Protein AF-A0A430Q9E5-F1 (afdb_monomer)

Radius of gyration: 17.57 Å; Cα contacts (8 Å, |Δi|>4): 95; chains: 1; bounding box: 51×20×52 Å

Foldseek 3Di:
DCPLVVVLVVLLVVLVVLLVVLLVVVVVVLVVCVPPVVDDPVLSVVLVVLSVVLSVLSVLLSVLSVVQDDPVHGDPVSLVSNVVSLVSNLVSLVCQQPVRPDRDPVSVVSSVVSNVSSVVSVVSSVVVPPDPPPPDD

pLDDT: mean 78.51, std 12.4, range [37.22, 92.25]

Solvent-accessible surface area (backbone atoms only — not comparable to full-atom values): 7684 Å² total; per-residue (Å²): 139,62,63,68,63,52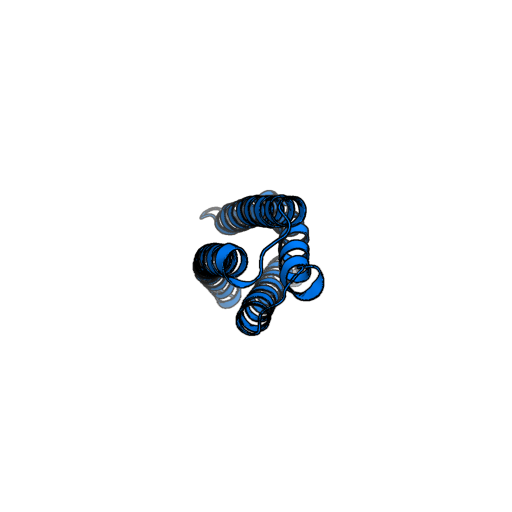,52,48,54,49,49,51,55,54,46,54,55,49,52,53,53,48,52,54,49,50,54,52,49,47,54,51,40,52,73,74,66,68,58,57,74,66,63,55,52,53,55,52,51,50,51,53,56,33,49,54,36,46,52,49,26,51,53,29,53,60,49,26,70,42,100,90,48,76,38,66,69,34,45,53,56,26,59,60,30,48,53,56,44,51,50,45,36,50,38,62,56,72,69,45,96,75,70,52,76,65,50,49,53,51,32,50,51,51,47,52,52,51,51,53,50,51,52,52,53,51,62,70,62,58,70,81,78,70,74,92,124

Secondary structure (DSSP, 8-state):
--HHHHHHHHHHHHHHHHHHHHHHHHHHHHHHHHHHS---HHHHHHHHHHHHHHHHHHHHHHHHHHTSEETTEE-HHHHHHHHHHHHHHHHHHHHHHHTSSS--HHHHHHHHHHHHHHHHHHHHHHHHHS-------

Mean predicted aligned error: 7.65 Å

InterPro domains:
  IPR019184 Uncharacterised protein family, transmembrane-17 [PF09799] (17-117)

Organism: Schistosoma bovis (NCBI:txid6184)

Nearest PDB structures (foldseek):
  2rld-assembly1_A  TM=5.418E-01  e=6.018E-01  Bacteroides thetaiotaomicron VPI-5482
  3aou-assembly1_B  TM=3.329E-01  e=5.500E+00  Enterococcus hirae
  7uwa-assembly1_i  TM=3.042E-01  e=6.111E+00  Citrus x limon

Sequence (137 aa):
MLLVPAVHVLLNKCGQYLVFSFFVLEVLLYVYKSYYLHYGSSACVEELFILFGWLVSEVAKHFFGSLIFDTNGISKPAYISTLVFYIPSALGGTFFLFWQSFVTQIEVVTCSTLLCFNCLQFITSLVVIIPNRKNPN

Structure (mmCIF, N/CA/C/O backbone):
data_AF-A0A430Q9E5-F1
#
_entry.id   AF-A0A430Q9E5-F1
#
loop_
_atom_site.group_PDB
_atom_site.id
_atom_site.type_symbol
_atom_site.label_atom_id
_atom_site.label_alt_id
_atom_site.label_comp_id
_atom_site.label_asym_id
_atom_site.label_entity_id
_atom_site.label_seq_id
_atom_site.pdbx_PDB_ins_code
_atom_site.Cartn_x
_atom_site.Cartn_y
_atom_site.Cartn_z
_atom_site.occupancy
_atom_site.B_iso_or_equiv
_atom_site.auth_seq_id
_atom_site.auth_comp_id
_atom_site.auth_asym_id
_atom_site.auth_atom_id
_atom_site.pdbx_PDB_model_num
ATOM 1 N N . MET A 1 1 ? -23.901 -6.080 17.226 1.00 54.53 1 MET A N 1
ATOM 2 C CA . MET A 1 1 ? -22.749 -5.163 17.027 1.00 54.53 1 MET A CA 1
ATOM 3 C C . MET A 1 1 ? -21.437 -5.921 16.733 1.00 54.53 1 MET A C 1
ATOM 5 O O . MET A 1 1 ? -20.379 -5.441 17.101 1.00 54.53 1 MET A O 1
ATOM 9 N N . LEU A 1 2 ? -21.472 -7.070 16.032 1.00 61.47 2 LEU A N 1
ATOM 10 C CA . LEU A 1 2 ? -20.275 -7.875 15.692 1.00 61.47 2 LEU A CA 1
ATOM 11 C C . LEU A 1 2 ? -19.843 -7.761 14.215 1.00 61.47 2 LEU A C 1
ATOM 13 O O . LEU A 1 2 ? -18.788 -8.259 13.846 1.00 61.47 2 LEU A O 1
ATOM 17 N N . LEU A 1 3 ? -20.633 -7.089 13.367 1.00 71.94 3 LEU A N 1
ATOM 18 C CA . LEU A 1 3 ? -20.364 -7.003 11.927 1.00 71.94 3 LEU A CA 1
ATOM 19 C C . LEU A 1 3 ? -19.108 -6.171 11.614 1.00 71.94 3 LEU A C 1
ATOM 21 O O . LEU A 1 3 ? -18.241 -6.619 10.879 1.00 71.94 3 LEU A O 1
ATOM 25 N N . VAL A 1 4 ? -18.985 -4.981 12.209 1.00 72.94 4 VAL A N 1
ATOM 26 C CA . VAL A 1 4 ? -17.853 -4.062 11.988 1.00 72.94 4 VAL A CA 1
ATOM 27 C C . VAL A 1 4 ? -16.492 -4.682 12.353 1.00 72.94 4 VAL A C 1
ATOM 29 O O . VAL A 1 4 ? -15.592 -4.626 11.515 1.00 72.94 4 VAL A O 1
ATOM 32 N N . PRO A 1 5 ? -16.309 -5.314 13.532 1.00 72.06 5 PRO A N 1
ATOM 33 C CA . PRO A 1 5 ? -15.032 -5.945 13.861 1.00 72.06 5 PRO A CA 1
ATOM 34 C C . PRO A 1 5 ? -14.722 -7.150 12.961 1.00 72.06 5 PRO A C 1
ATOM 36 O O . PRO A 1 5 ? -13.583 -7.305 12.530 1.00 72.06 5 PRO A O 1
ATOM 39 N N . ALA A 1 6 ? -15.726 -7.959 12.601 1.00 75.69 6 ALA A N 1
ATOM 40 C CA . ALA A 1 6 ? -15.537 -9.086 11.686 1.00 75.69 6 ALA A CA 1
ATOM 41 C C . ALA A 1 6 ? -15.105 -8.627 10.282 1.00 75.69 6 ALA A C 1
ATOM 43 O O . ALA A 1 6 ? -14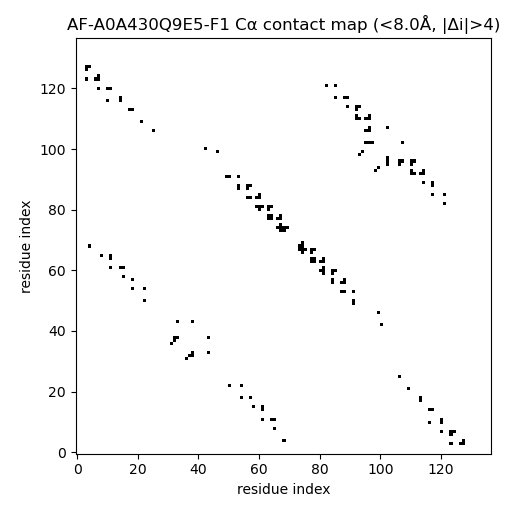.179 -9.192 9.701 1.00 75.69 6 ALA A O 1
ATOM 44 N N . VAL A 1 7 ? -15.727 -7.563 9.761 1.00 80.62 7 VAL A N 1
ATOM 45 C CA . VAL A 1 7 ? -15.362 -6.951 8.475 1.00 80.62 7 VAL A CA 1
ATOM 46 C C . VAL A 1 7 ? -13.943 -6.382 8.522 1.00 80.62 7 VAL A C 1
ATOM 48 O O . VAL A 1 7 ? -13.191 -6.571 7.571 1.00 80.62 7 VAL A O 1
ATOM 51 N N . HIS A 1 8 ? -13.539 -5.753 9.629 1.00 79.19 8 HIS A N 1
ATOM 52 C CA . HIS A 1 8 ? -12.179 -5.234 9.787 1.00 79.19 8 HIS A CA 1
ATOM 53 C C . HIS A 1 8 ? -11.124 -6.352 9.790 1.00 79.19 8 HIS A C 1
ATOM 55 O O . HIS A 1 8 ? -10.119 -6.249 9.090 1.00 79.19 8 HIS A O 1
ATOM 61 N N . VAL A 1 9 ? -11.364 -7.450 10.517 1.00 79.81 9 VAL A N 1
ATOM 62 C CA . VAL A 1 9 ? -10.457 -8.613 10.538 1.00 79.81 9 VAL A CA 1
ATOM 63 C C . VAL A 1 9 ? -10.349 -9.253 9.151 1.00 79.81 9 VAL A C 1
ATOM 65 O O . VAL A 1 9 ? -9.240 -9.550 8.700 1.00 79.81 9 VAL A O 1
ATOM 68 N N . LEU A 1 10 ? -11.477 -9.421 8.453 1.00 83.81 10 LEU A N 1
ATOM 69 C CA . LEU A 1 10 ? -11.503 -9.963 7.094 1.00 83.81 10 LEU A CA 1
ATOM 70 C C . LEU A 1 10 ? -10.726 -9.066 6.122 1.00 83.81 10 LEU A C 1
ATOM 72 O O . LEU A 1 10 ? -9.853 -9.551 5.406 1.00 83.81 10 LEU A O 1
ATOM 76 N N . LEU A 1 11 ? -10.989 -7.756 6.140 1.00 84.44 11 LEU A N 1
ATOM 77 C CA . LEU A 1 11 ? -10.280 -6.776 5.316 1.00 84.44 11 LEU A CA 1
ATOM 78 C C . LEU A 1 11 ? -8.782 -6.763 5.614 1.00 84.44 11 LEU A C 1
ATOM 80 O O . LEU A 1 11 ? -7.996 -6.659 4.676 1.00 84.44 11 LEU A O 1
ATOM 84 N N . ASN A 1 12 ? -8.371 -6.890 6.879 1.00 82.75 12 ASN A N 1
ATOM 85 C CA . ASN A 1 12 ? -6.959 -6.931 7.258 1.00 82.75 12 ASN A CA 1
ATOM 86 C C . ASN A 1 12 ? -6.263 -8.162 6.655 1.00 82.75 12 ASN A C 1
ATOM 88 O O . ASN A 1 12 ? -5.192 -8.036 6.067 1.00 82.75 12 ASN A O 1
ATOM 92 N N . LYS A 1 13 ? -6.897 -9.342 6.725 1.00 84.62 13 LYS A N 1
ATOM 93 C CA . LYS A 1 13 ? -6.371 -10.581 6.127 1.00 84.62 13 LYS A CA 1
ATOM 94 C C . LYS A 1 13 ? -6.337 -10.525 4.602 1.00 84.62 13 LYS A C 1
ATOM 96 O O . LYS A 1 13 ? -5.302 -10.826 4.017 1.00 84.62 13 LYS A O 1
ATOM 101 N N . CYS A 1 14 ? -7.421 -10.099 3.954 1.00 87.81 14 CYS A N 1
ATOM 102 C CA . CYS A 1 14 ? -7.447 -9.911 2.501 1.00 87.81 14 CYS A CA 1
ATOM 103 C C . CYS A 1 14 ? -6.394 -8.893 2.042 1.00 87.81 14 CYS A C 1
ATOM 105 O O . CYS A 1 14 ? -5.716 -9.126 1.045 1.00 87.81 14 CYS A O 1
ATOM 107 N N . GLY A 1 15 ? -6.208 -7.809 2.801 1.00 85.81 15 GLY A N 1
ATOM 108 C CA . GLY A 1 15 ? -5.168 -6.817 2.549 1.00 85.81 15 GLY A CA 1
ATOM 109 C C . GLY A 1 15 ? -3.761 -7.413 2.592 1.00 85.81 15 GLY A C 1
ATOM 110 O O . GLY A 1 15 ? -2.997 -7.179 1.667 1.00 85.81 15 GLY A O 1
ATOM 111 N N . GLN A 1 16 ? -3.447 -8.270 3.574 1.00 86.62 16 GLN A N 1
ATOM 112 C CA . GLN A 1 16 ? -2.142 -8.949 3.645 1.00 86.62 16 GLN A CA 1
ATOM 113 C C . GLN A 1 16 ? -1.838 -9.766 2.378 1.00 86.62 16 GLN A C 1
ATOM 115 O O . GLN A 1 16 ? -0.735 -9.683 1.837 1.00 86.62 16 GLN A O 1
ATOM 120 N N . TYR A 1 17 ? -2.815 -10.535 1.883 1.00 88.12 17 TYR A N 1
ATOM 121 C CA . TYR A 1 17 ? -2.647 -11.313 0.651 1.00 88.12 17 TYR A CA 1
ATOM 122 C C . TYR A 1 17 ? -2.491 -10.421 -0.584 1.00 88.12 17 TYR A C 1
ATOM 124 O O . TYR A 1 17 ? -1.670 -10.721 -1.452 1.00 88.12 17 TYR A O 1
ATOM 132 N N . LEU A 1 18 ? -3.248 -9.323 -0.657 1.00 88.31 18 LEU A N 1
ATOM 133 C CA . LEU A 1 18 ? -3.137 -8.347 -1.740 1.00 88.31 18 LEU A CA 1
ATOM 134 C C . LEU A 1 18 ? -1.774 -7.655 -1.745 1.00 88.31 18 LEU A C 1
ATOM 136 O O . LEU A 1 18 ? -1.163 -7.571 -2.802 1.00 88.31 18 LEU A O 1
ATOM 140 N N . VAL A 1 19 ? -1.266 -7.231 -0.585 1.00 88.69 19 VAL A N 1
ATOM 141 C CA . VAL A 1 19 ? 0.065 -6.618 -0.441 1.00 88.69 19 VAL A CA 1
ATOM 142 C C . VAL A 1 19 ? 1.157 -7.575 -0.897 1.00 88.69 19 VAL A C 1
ATOM 144 O O . VAL A 1 19 ? 2.024 -7.190 -1.677 1.00 88.69 19 VAL A O 1
ATOM 147 N N . PHE A 1 20 ? 1.108 -8.833 -0.450 1.00 89.06 20 PHE A N 1
ATOM 148 C CA . PHE A 1 20 ? 2.089 -9.835 -0.862 1.00 89.06 20 PHE A CA 1
ATOM 149 C C . PHE A 1 20 ? 2.039 -10.087 -2.374 1.00 89.06 20 PHE A C 1
ATOM 151 O O . PHE A 1 20 ? 3.073 -10.102 -3.038 1.00 89.06 20 PHE A O 1
ATOM 158 N N . SER A 1 21 ? 0.833 -10.231 -2.929 1.00 89.75 21 SER A N 1
ATOM 159 C CA . SER A 1 21 ? 0.643 -10.445 -4.367 1.00 89.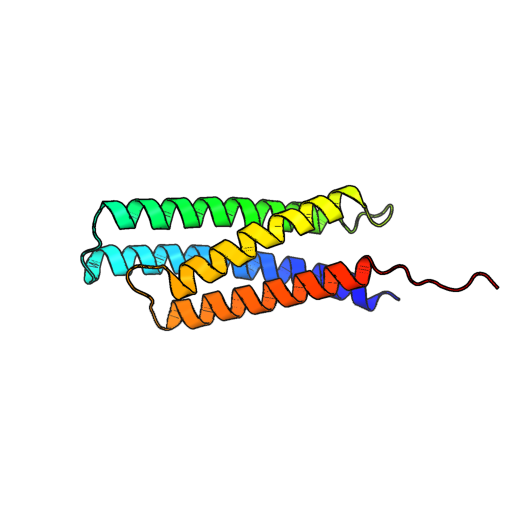75 21 SER A CA 1
ATOM 160 C C . SER A 1 21 ? 1.120 -9.243 -5.185 1.00 89.75 21 SER A C 1
ATOM 162 O O . SER A 1 21 ? 1.771 -9.426 -6.208 1.00 89.75 21 SER A O 1
ATOM 164 N N . PHE A 1 22 ? 0.843 -8.023 -4.714 1.00 89.88 22 PHE A N 1
ATOM 165 C CA . PHE A 1 22 ? 1.304 -6.780 -5.326 1.00 89.88 22 PHE A CA 1
ATOM 166 C C . PHE A 1 22 ? 2.830 -6.690 -5.324 1.00 89.88 22 PHE A C 1
ATOM 168 O O . PHE A 1 22 ? 3.420 -6.427 -6.362 1.00 89.88 22 PHE A O 1
ATOM 175 N N . PHE A 1 23 ? 3.478 -6.992 -4.196 1.00 90.62 23 PHE A N 1
ATOM 176 C CA . PHE A 1 23 ? 4.937 -6.991 -4.106 1.00 90.62 23 PHE A CA 1
ATOM 177 C C . PHE A 1 23 ? 5.580 -7.974 -5.094 1.00 90.62 23 PHE A C 1
ATOM 179 O O . PHE A 1 23 ? 6.506 -7.611 -5.813 1.00 90.62 23 PHE A O 1
ATOM 186 N N . VAL A 1 24 ? 5.076 -9.211 -5.169 1.00 92.25 24 VAL A N 1
ATOM 187 C CA . VAL A 1 24 ? 5.592 -10.218 -6.114 1.00 92.25 24 VAL A CA 1
ATOM 188 C C . VAL A 1 24 ? 5.393 -9.772 -7.562 1.00 92.25 24 VAL A C 1
ATOM 190 O O . VAL A 1 24 ? 6.299 -9.919 -8.382 1.00 92.25 24 VAL A O 1
ATOM 193 N N . LEU A 1 25 ? 4.221 -9.220 -7.876 1.00 91.25 25 LEU A N 1
ATOM 194 C CA . LEU A 1 25 ? 3.917 -8.704 -9.204 1.00 91.25 25 LEU A CA 1
ATOM 195 C C . LEU A 1 25 ? 4.844 -7.543 -9.583 1.00 91.25 25 LEU A C 1
ATOM 197 O O . LEU A 1 25 ? 5.374 -7.546 -10.689 1.00 91.25 25 LEU A O 1
ATOM 201 N N . GLU A 1 26 ? 5.077 -6.597 -8.674 1.00 89.12 26 GLU A N 1
ATOM 202 C CA . GLU A 1 26 ? 5.970 -5.467 -8.931 1.00 89.12 26 GLU A CA 1
ATOM 203 C C . GLU A 1 26 ? 7.407 -5.907 -9.161 1.00 89.12 26 GLU A C 1
ATOM 205 O O . GLU A 1 26 ? 8.062 -5.440 -10.086 1.00 89.12 26 GLU A O 1
ATOM 210 N N . VAL A 1 27 ? 7.899 -6.881 -8.396 1.00 89.50 27 VAL A N 1
ATOM 211 C CA . VAL A 1 27 ? 9.232 -7.447 -8.638 1.00 89.50 27 VAL A CA 1
ATOM 212 C C . VAL A 1 27 ? 9.314 -8.092 -10.029 1.00 89.50 27 VAL A C 1
ATOM 214 O O . VAL A 1 27 ? 10.312 -7.923 -10.728 1.00 89.50 27 VAL A O 1
ATOM 217 N N . LEU A 1 28 ? 8.272 -8.803 -10.472 1.00 89.50 28 LEU A N 1
ATOM 218 C CA . LEU A 1 28 ? 8.228 -9.395 -11.816 1.00 89.50 28 LEU A CA 1
ATOM 219 C C . LEU A 1 28 ? 8.182 -8.330 -12.919 1.00 89.50 28 LEU A C 1
ATOM 221 O O . LEU A 1 28 ? 8.890 -8.449 -13.922 1.00 89.50 28 LEU A O 1
ATOM 225 N N . LEU A 1 29 ? 7.370 -7.289 -12.738 1.00 87.56 29 LEU A N 1
ATOM 226 C CA . LEU A 1 29 ? 7.265 -6.171 -13.675 1.00 87.56 29 LEU A CA 1
ATOM 227 C C . LEU A 1 29 ? 8.556 -5.366 -13.734 1.00 87.56 29 LEU A C 1
ATOM 229 O O . LEU A 1 29 ? 8.978 -4.974 -14.819 1.00 87.56 29 LEU A O 1
ATOM 233 N N . TYR A 1 30 ? 9.228 -5.198 -12.603 1.00 84.69 30 TYR A N 1
ATOM 234 C CA . TYR A 1 30 ? 10.545 -4.593 -12.529 1.00 84.69 30 TYR A CA 1
ATOM 235 C C . TYR A 1 30 ? 11.558 -5.369 -13.371 1.00 84.69 30 TYR A C 1
ATOM 237 O O . TYR A 1 30 ? 12.194 -4.788 -14.247 1.00 84.69 30 TYR A O 1
ATOM 245 N N . VAL A 1 31 ? 11.648 -6.695 -13.195 1.00 87.25 31 VAL A N 1
ATOM 246 C CA . VAL A 1 31 ? 12.523 -7.552 -14.016 1.00 87.25 31 VAL A CA 1
ATOM 247 C C . VAL A 1 31 ? 12.189 -7.392 -15.501 1.00 87.25 31 VAL A C 1
ATOM 249 O O . VAL A 1 31 ? 13.084 -7.171 -16.317 1.00 87.25 31 VAL A O 1
ATOM 252 N N . TYR A 1 32 ? 10.906 -7.431 -15.863 1.00 86.81 32 TYR A N 1
ATOM 253 C CA . TYR A 1 32 ? 10.462 -7.220 -17.241 1.00 86.81 32 TYR A CA 1
ATOM 254 C C . TYR A 1 32 ? 10.906 -5.853 -17.795 1.00 86.81 32 TYR A C 1
ATOM 256 O O . TYR A 1 32 ? 11.484 -5.775 -18.881 1.00 86.81 32 TYR A O 1
ATOM 264 N N . LYS A 1 33 ? 10.706 -4.770 -17.043 1.00 83.25 33 LYS A N 1
ATOM 265 C CA . LYS A 1 33 ? 11.094 -3.412 -17.444 1.00 83.25 33 LYS A CA 1
ATOM 266 C C . LYS A 1 33 ? 12.604 -3.257 -17.585 1.00 83.25 33 LYS A C 1
ATOM 268 O O . LYS A 1 33 ? 13.057 -2.634 -18.545 1.00 83.25 33 LYS A O 1
ATOM 273 N N . SER A 1 34 ? 13.385 -3.854 -16.688 1.00 82.00 34 SER A N 1
ATOM 274 C CA . SER A 1 34 ? 14.846 -3.834 -16.771 1.00 82.00 34 SER A CA 1
ATOM 275 C C . SER A 1 34 ? 15.361 -4.505 -18.046 1.00 82.00 34 SER A C 1
ATOM 277 O O . SER A 1 34 ? 16.275 -3.974 -18.671 1.00 82.00 34 SER A O 1
ATOM 279 N N . TYR A 1 35 ? 14.762 -5.626 -18.466 1.00 83.19 35 TYR A N 1
ATOM 280 C CA . TYR A 1 35 ? 15.178 -6.335 -19.681 1.00 83.19 35 TYR A CA 1
ATOM 281 C C . TYR A 1 35 ? 14.707 -5.666 -20.979 1.00 83.19 35 TYR A C 1
ATOM 283 O O . TYR A 1 35 ? 15.470 -5.623 -21.942 1.00 83.19 35 TYR A O 1
ATOM 291 N N . TYR A 1 36 ? 13.468 -5.165 -21.033 1.00 82.81 36 TYR A N 1
ATOM 292 C CA . TYR A 1 36 ? 12.848 -4.739 -22.297 1.00 82.81 36 TYR A CA 1
ATOM 293 C C . TYR A 1 36 ? 12.834 -3.225 -22.533 1.00 82.81 36 TYR A C 1
ATOM 295 O O . TYR A 1 36 ? 12.841 -2.795 -23.685 1.00 82.81 36 TYR A O 1
ATOM 303 N N . LEU A 1 37 ? 12.812 -2.403 -21.480 1.00 74.19 37 LEU A N 1
ATOM 304 C CA . LEU A 1 37 ? 12.637 -0.947 -21.590 1.00 74.19 37 LEU A CA 1
ATOM 305 C C . LEU A 1 37 ? 13.937 -0.156 -21.363 1.00 74.19 37 LEU A C 1
ATOM 307 O O . LEU A 1 37 ? 13.899 1.069 -21.389 1.00 74.19 37 LEU A O 1
ATOM 311 N N . HIS A 1 38 ? 15.080 -0.841 -21.192 1.00 68.25 38 HIS A N 1
ATOM 312 C CA . HIS A 1 38 ? 16.397 -0.243 -20.917 1.00 68.25 38 HIS A CA 1
ATOM 313 C C . HIS A 1 38 ? 16.328 0.832 -19.823 1.00 68.25 38 HIS A C 1
ATOM 315 O O . HIS A 1 38 ? 16.616 2.010 -20.042 1.00 68.25 38 HIS A O 1
ATOM 321 N N . TYR A 1 39 ? 15.915 0.405 -18.630 1.00 65.56 39 TYR A N 1
ATOM 322 C CA . TYR A 1 39 ? 15.789 1.272 -17.464 1.00 65.56 39 TYR A CA 1
ATOM 323 C C . TYR A 1 39 ? 17.116 1.968 -17.131 1.00 65.56 39 TYR A C 1
ATOM 325 O O . TYR A 1 39 ? 18.165 1.329 -17.027 1.00 65.56 39 TYR A O 1
ATOM 333 N N . GLY A 1 40 ? 17.070 3.286 -16.923 1.00 68.25 40 GLY A N 1
ATOM 334 C CA . GLY A 1 40 ? 18.217 4.030 -16.412 1.00 68.25 40 GLY A CA 1
ATOM 335 C C . GLY A 1 40 ? 18.604 3.521 -15.022 1.00 68.25 40 GLY A C 1
ATOM 336 O O . GLY A 1 40 ? 17.753 3.407 -14.140 1.00 68.25 40 GLY A O 1
ATOM 337 N N . SER A 1 41 ? 19.892 3.230 -14.814 1.00 69.94 41 SER A N 1
ATOM 338 C CA . SER A 1 41 ? 20.394 2.607 -13.578 1.00 69.94 41 SER A CA 1
ATOM 339 C C . SER A 1 41 ? 20.025 3.366 -12.296 1.00 69.94 41 SER A C 1
ATOM 341 O O . SER A 1 41 ? 19.894 2.730 -11.255 1.00 69.94 41 SER A O 1
ATOM 343 N N . SER A 1 42 ? 19.868 4.693 -12.341 1.00 76.25 42 SER A N 1
ATOM 344 C CA . SER A 1 42 ? 19.494 5.513 -11.181 1.00 76.25 42 SER A CA 1
ATOM 345 C C . SER A 1 42 ? 18.020 5.350 -10.798 1.00 76.25 42 SER A C 1
ATOM 347 O O . SER A 1 42 ? 17.725 5.018 -9.653 1.00 76.25 42 SER A O 1
ATOM 349 N N . ALA A 1 43 ? 17.106 5.482 -11.764 1.00 74.56 43 ALA A N 1
ATOM 350 C CA . ALA A 1 43 ? 15.666 5.293 -11.551 1.00 74.56 43 ALA A CA 1
ATOM 351 C C . ALA A 1 43 ? 15.339 3.865 -11.077 1.00 74.56 43 ALA A C 1
ATOM 353 O O . ALA A 1 43 ? 14.456 3.655 -10.248 1.00 74.56 43 ALA A O 1
ATOM 354 N N . CYS A 1 44 ? 16.115 2.883 -11.547 1.00 71.38 44 CYS A N 1
ATOM 355 C CA . CYS A 1 44 ? 16.014 1.486 -11.127 1.00 71.38 44 CYS A CA 1
ATOM 356 C C . CYS A 1 44 ? 16.183 1.320 -9.607 1.00 71.38 44 CYS A C 1
ATOM 358 O O . CYS A 1 44 ? 15.454 0.547 -8.990 1.00 71.38 44 CYS A O 1
ATOM 360 N N . VAL A 1 45 ? 17.152 2.010 -9.000 1.00 81.38 45 VAL A N 1
ATOM 361 C CA . VAL A 1 45 ? 17.452 1.879 -7.565 1.00 81.38 45 VAL A CA 1
ATOM 362 C C . VAL A 1 45 ? 16.409 2.607 -6.719 1.00 81.38 45 VAL A C 1
ATOM 364 O O . VAL A 1 45 ? 16.001 2.092 -5.678 1.00 81.38 45 VAL A O 1
ATOM 367 N N . GLU A 1 46 ? 15.947 3.771 -7.175 1.00 83.62 46 GLU A N 1
ATOM 368 C CA . GLU A 1 46 ? 14.936 4.575 -6.479 1.00 83.62 4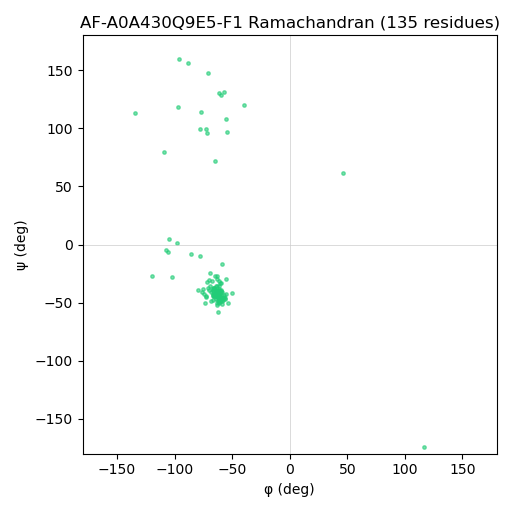6 GLU A CA 1
ATOM 369 C C . GLU A 1 46 ? 13.601 3.834 -6.353 1.00 83.62 46 GLU A C 1
ATOM 371 O O . GLU A 1 46 ? 13.057 3.730 -5.252 1.00 83.62 46 GLU A O 1
ATOM 376 N N . GLU A 1 47 ? 13.100 3.251 -7.445 1.00 83.44 47 GLU A N 1
ATOM 377 C CA . GLU A 1 47 ? 11.832 2.510 -7.437 1.00 83.44 47 GLU A CA 1
ATOM 378 C C . GLU A 1 47 ? 11.888 1.288 -6.507 1.00 83.44 47 GLU A C 1
ATOM 380 O O . GLU A 1 47 ? 10.949 1.020 -5.757 1.00 83.44 47 GLU A O 1
ATOM 385 N N . LEU A 1 48 ? 13.023 0.586 -6.489 1.00 85.88 48 LEU A N 1
ATOM 386 C CA . LEU A 1 48 ? 13.236 -0.596 -5.653 1.00 85.88 48 LEU A CA 1
ATOM 387 C C . LEU A 1 48 ? 13.332 -0.217 -4.162 1.00 85.88 48 LEU A C 1
ATOM 389 O O . LEU A 1 48 ? 12.766 -0.893 -3.298 1.00 85.88 48 LEU A O 1
ATOM 393 N N . PHE A 1 49 ? 13.990 0.905 -3.852 1.00 88.44 49 PHE A N 1
ATOM 394 C CA . PHE A 1 49 ? 14.048 1.452 -2.495 1.00 88.44 49 PHE A C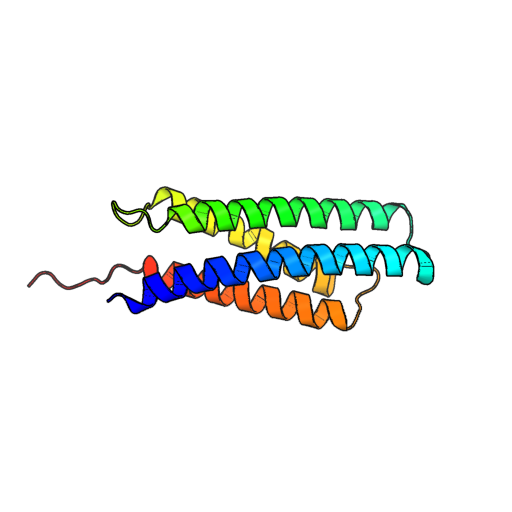A 1
ATOM 395 C C . PHE A 1 49 ? 12.655 1.840 -1.983 1.00 88.44 49 PHE A C 1
ATOM 397 O O . PHE A 1 49 ? 12.292 1.508 -0.851 1.00 88.44 49 PHE A O 1
ATOM 404 N N . ILE A 1 50 ? 11.848 2.486 -2.828 1.00 88.25 50 ILE A N 1
ATOM 405 C CA . ILE A 1 50 ? 10.475 2.875 -2.493 1.00 88.25 50 ILE A CA 1
ATOM 406 C C . ILE A 1 50 ? 9.584 1.640 -2.316 1.00 88.25 50 ILE A C 1
ATOM 408 O O . ILE A 1 50 ? 8.812 1.597 -1.359 1.00 88.25 50 ILE A O 1
ATOM 412 N N . LEU A 1 51 ? 9.732 0.607 -3.153 1.00 89.75 51 LEU A N 1
ATOM 413 C CA . LEU A 1 51 ? 8.982 -0.649 -3.031 1.00 89.75 51 LEU A CA 1
ATOM 414 C C . LEU A 1 51 ? 9.243 -1.345 -1.692 1.00 89.75 51 LEU A C 1
ATOM 416 O O . LEU A 1 51 ? 8.300 -1.739 -1.003 1.00 89.75 51 LEU A O 1
ATOM 420 N N . PHE A 1 52 ? 10.507 -1.461 -1.284 1.00 89.12 52 PHE A N 1
ATOM 421 C CA . PHE A 1 52 ? 10.847 -2.056 0.009 1.00 89.12 52 PHE A CA 1
ATOM 422 C C . PHE A 1 52 ? 10.415 -1.185 1.191 1.00 89.12 52 PHE A C 1
ATOM 424 O O . PHE A 1 52 ? 9.883 -1.712 2.170 1.00 89.12 52 PHE A O 1
ATOM 431 N N . GLY A 1 53 ? 10.585 0.138 1.108 1.00 88.81 53 GLY A N 1
ATOM 432 C CA . GLY A 1 53 ? 10.105 1.063 2.140 1.00 88.81 53 GLY A CA 1
ATOM 433 C C . GLY A 1 53 ? 8.584 1.003 2.317 1.00 88.81 53 GLY A C 1
ATOM 434 O O . GLY A 1 53 ? 8.071 0.996 3.443 1.00 88.81 53 GLY A O 1
ATOM 435 N N . TRP A 1 54 ? 7.856 0.882 1.208 1.00 90.75 54 TR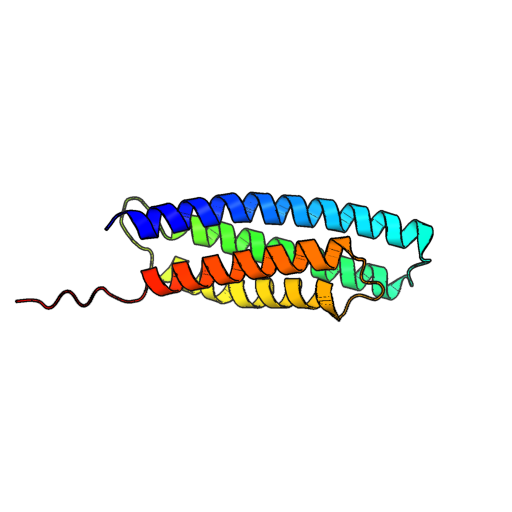P A N 1
ATOM 436 C CA . TRP A 1 54 ? 6.413 0.679 1.204 1.00 90.75 54 TRP A CA 1
ATOM 437 C C . TRP A 1 54 ? 6.027 -0.678 1.806 1.00 90.75 54 TRP A C 1
ATOM 439 O O . TRP A 1 54 ? 5.156 -0.723 2.674 1.00 90.75 54 TRP A O 1
ATOM 449 N N . LEU A 1 55 ? 6.722 -1.766 1.449 1.00 90.25 55 LEU A N 1
ATOM 450 C CA . LEU A 1 55 ? 6.468 -3.098 2.009 1.00 90.25 55 LEU A CA 1
ATOM 451 C C . LEU A 1 55 ? 6.622 -3.114 3.535 1.00 90.25 55 LEU A C 1
ATOM 453 O O . LEU A 1 55 ? 5.762 -3.644 4.236 1.00 90.25 55 LEU A O 1
ATOM 457 N N . VAL A 1 56 ? 7.690 -2.511 4.065 1.00 89.62 56 VAL A N 1
ATOM 458 C CA . VAL A 1 56 ? 7.903 -2.410 5.519 1.00 89.62 56 VAL A CA 1
ATOM 459 C C . VAL A 1 56 ? 6.753 -1.651 6.184 1.00 89.62 56 VAL A C 1
ATOM 461 O O . VAL A 1 56 ? 6.261 -2.071 7.233 1.00 89.62 56 VAL A O 1
ATOM 464 N N . SER A 1 57 ? 6.283 -0.573 5.553 1.00 88.56 57 SER A N 1
ATOM 465 C CA . SER A 1 57 ? 5.145 0.211 6.042 1.00 88.56 57 SER A CA 1
ATOM 466 C C . SER A 1 57 ? 3.845 -0.600 6.046 1.00 88.56 57 SER A C 1
ATOM 468 O O . SER A 1 57 ? 3.111 -0.560 7.033 1.00 88.56 57 SER A O 1
ATOM 470 N N . GLU A 1 58 ? 3.576 -1.389 5.002 1.00 87.50 58 GLU A N 1
ATOM 471 C CA . GLU A 1 58 ? 2.405 -2.274 4.945 1.00 87.50 58 GLU A CA 1
ATOM 472 C C . GLU A 1 58 ? 2.464 -3.393 5.982 1.00 87.50 58 GLU A C 1
ATOM 474 O O . GLU A 1 58 ? 1.467 -3.673 6.650 1.00 87.50 58 GLU A O 1
ATOM 479 N N . VAL A 1 59 ? 3.625 -4.027 6.152 1.0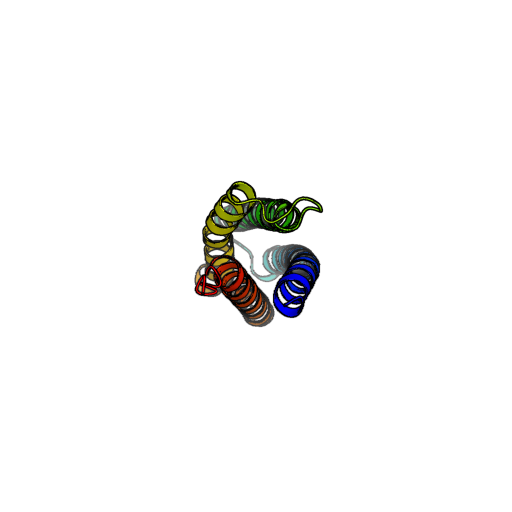0 87.19 59 VAL A N 1
ATOM 480 C CA . VAL A 1 59 ? 3.813 -5.080 7.156 1.00 87.19 59 VAL A CA 1
ATOM 481 C C . VAL A 1 59 ? 3.578 -4.515 8.555 1.00 87.19 59 VAL A C 1
ATOM 483 O O . VAL A 1 59 ? 2.836 -5.115 9.334 1.00 87.19 59 VAL A O 1
ATOM 486 N N . ALA A 1 60 ? 4.132 -3.336 8.857 1.00 85.94 60 ALA A N 1
ATOM 487 C CA . ALA A 1 60 ? 3.891 -2.644 10.118 1.00 85.94 60 ALA A CA 1
ATOM 488 C C . ALA A 1 60 ? 2.401 -2.316 10.303 1.00 85.94 60 ALA A C 1
ATOM 490 O O . ALA A 1 60 ? 1.826 -2.653 11.341 1.00 85.94 60 ALA A O 1
ATOM 491 N N . LYS A 1 61 ? 1.745 -1.740 9.285 1.00 85.69 61 LYS A N 1
ATOM 492 C CA . LYS A 1 61 ? 0.304 -1.436 9.289 1.00 85.69 61 LYS A CA 1
ATOM 493 C C . LYS A 1 61 ? -0.524 -2.673 9.624 1.00 85.69 61 LYS A C 1
ATOM 495 O O . LYS A 1 61 ? -1.351 -2.639 10.530 1.00 85.69 61 LYS A O 1
ATOM 500 N N . HIS A 1 62 ? -0.280 -3.783 8.937 1.00 83.56 62 HIS A N 1
ATOM 501 C CA . HIS A 1 62 ? -1.025 -5.022 9.130 1.00 83.56 62 HIS A CA 1
ATOM 502 C C . HIS A 1 62 ? -0.748 -5.694 10.476 1.00 83.56 62 HIS A C 1
ATOM 504 O O . HIS A 1 62 ? -1.665 -6.264 11.075 1.00 83.56 62 HIS A O 1
ATOM 510 N N . PHE A 1 63 ? 0.492 -5.619 10.966 1.00 82.06 63 PHE A N 1
ATOM 511 C CA . PHE A 1 63 ? 0.869 -6.116 12.285 1.00 82.06 63 PHE A CA 1
ATOM 512 C C . PHE A 1 63 ? 0.129 -5.352 13.388 1.00 82.06 63 PHE A C 1
ATOM 514 O O . PHE A 1 63 ? -0.578 -5.965 14.188 1.00 82.06 63 PHE A O 1
ATOM 521 N N . PHE A 1 64 ? 0.189 -4.016 13.372 1.00 77.31 64 PHE A N 1
ATOM 522 C CA . PHE A 1 64 ? -0.563 -3.178 14.311 1.00 77.31 64 PHE A CA 1
ATOM 523 C C . PHE A 1 64 ? -2.077 -3.344 14.147 1.00 77.31 64 PHE A C 1
ATOM 525 O O . PHE A 1 64 ? -2.786 -3.387 15.147 1.00 77.31 64 PHE A O 1
ATOM 532 N N . GLY A 1 65 ? -2.570 -3.533 12.919 1.00 71.56 65 GLY A N 1
ATOM 533 C CA . GLY A 1 65 ? -3.977 -3.819 12.632 1.00 71.56 65 GLY A CA 1
ATOM 534 C C . GLY A 1 65 ? -4.464 -5.126 13.259 1.00 71.56 65 GLY A C 1
ATOM 535 O O . GLY A 1 65 ? -5.584 -5.202 13.759 1.00 71.56 65 GLY A O 1
ATOM 536 N N . SER A 1 66 ? -3.602 -6.144 13.315 1.00 71.44 66 SER A N 1
ATOM 537 C CA . SER A 1 66 ? -3.897 -7.402 14.007 1.00 71.44 66 SER A CA 1
ATOM 538 C C . SER A 1 66 ? -3.957 -7.248 15.531 1.00 71.44 66 SER A C 1
ATOM 540 O O . SER A 1 66 ? -4.625 -8.045 16.179 1.00 71.44 66 SER A O 1
ATOM 542 N N . LEU A 1 67 ? -3.283 -6.239 16.092 1.00 70.19 67 LEU A N 1
ATOM 543 C CA . LEU A 1 67 ? -3.258 -5.925 17.528 1.00 70.19 67 LEU A CA 1
ATOM 544 C C . LEU A 1 67 ? -4.434 -5.037 17.979 1.00 70.19 67 LEU A C 1
ATOM 546 O O . LEU A 1 67 ? -4.613 -4.822 19.176 1.00 70.19 67 LEU A O 1
ATOM 550 N N . ILE A 1 68 ? -5.241 -4.503 17.051 1.00 66.81 68 ILE A N 1
ATOM 551 C CA . ILE A 1 68 ? -6.414 -3.671 17.383 1.00 66.81 68 ILE A CA 1
ATOM 552 C C . ILE A 1 68 ? -7.495 -4.502 18.088 1.00 66.81 68 ILE A C 1
ATOM 554 O O . ILE A 1 68 ? -8.153 -3.997 18.999 1.00 66.81 68 ILE A O 1
ATOM 558 N N . PHE A 1 69 ? -7.674 -5.758 17.674 1.00 63.50 69 PHE A N 1
ATOM 559 C CA . PHE A 1 69 ? -8.675 -6.678 18.212 1.00 63.50 69 PHE A CA 1
ATOM 560 C C . PHE A 1 69 ? -8.002 -7.775 19.025 1.00 63.50 69 PHE A C 1
ATOM 562 O O . PHE A 1 69 ? -7.816 -8.890 18.545 1.00 63.50 69 PHE A O 1
ATOM 569 N N . ASP A 1 70 ? -7.644 -7.441 20.260 1.00 56.53 70 ASP A N 1
ATOM 570 C CA . ASP A 1 70 ? -7.176 -8.425 21.227 1.00 56.53 70 ASP A CA 1
ATOM 571 C C . ASP A 1 70 ? -8.329 -8.877 22.138 1.00 56.53 70 ASP A C 1
ATOM 573 O O . ASP A 1 70 ? -9.337 -8.180 22.296 1.00 56.53 70 ASP A O 1
ATOM 577 N N . THR A 1 71 ? -8.181 -10.041 22.770 1.00 48.31 71 THR A N 1
ATOM 578 C CA . THR A 1 71 ? -9.224 -10.691 23.600 1.00 48.31 71 THR A CA 1
ATOM 579 C C . THR A 1 71 ? -9.684 -9.807 24.779 1.00 48.31 71 THR A C 1
ATOM 581 O O . THR A 1 71 ? -10.766 -10.001 25.328 1.00 48.31 71 THR A O 1
ATOM 584 N N . ASN A 1 72 ? -8.894 -8.782 25.121 1.00 48.78 72 ASN A N 1
ATOM 585 C CA . ASN A 1 72 ? -9.119 -7.836 26.216 1.00 48.78 72 ASN A CA 1
ATOM 586 C C . ASN A 1 72 ? -9.762 -6.494 25.789 1.00 48.78 72 ASN A C 1
ATOM 588 O O . ASN A 1 72 ? -9.968 -5.626 26.637 1.00 48.78 72 ASN A O 1
ATOM 592 N N . GLY A 1 73 ? -10.093 -6.302 24.503 1.00 56.62 73 GLY A N 1
ATOM 593 C CA . GLY A 1 73 ? -10.746 -5.093 23.978 1.00 56.62 73 GLY A CA 1
ATOM 594 C C . GLY A 1 73 ? -9.911 -4.300 22.962 1.00 56.62 73 GLY A C 1
ATOM 595 O O . GLY A 1 73 ? -8.847 -4.732 22.529 1.00 56.62 73 GLY A O 1
ATOM 596 N N . ILE A 1 74 ? -10.416 -3.127 22.555 1.00 63.59 74 ILE A N 1
ATOM 597 C CA . ILE A 1 74 ? -9.788 -2.282 21.522 1.00 63.59 74 ILE A CA 1
ATOM 598 C C . ILE A 1 74 ? -8.581 -1.535 22.105 1.00 63.59 74 ILE A C 1
ATOM 600 O O . ILE A 1 74 ? -8.735 -0.632 22.935 1.00 63.59 74 ILE A O 1
ATOM 604 N N . SER A 1 75 ? -7.377 -1.857 21.625 1.00 66.31 75 SER A N 1
ATOM 605 C CA . SER A 1 75 ? -6.151 -1.148 22.002 1.00 66.31 75 SER A CA 1
ATOM 606 C C . SER A 1 75 ? -6.039 0.191 21.262 1.00 66.31 75 SER A C 1
ATOM 608 O O . SER A 1 75 ? -5.608 0.267 20.111 1.00 66.31 75 SER A O 1
ATOM 610 N N . LYS A 1 76 ? -6.414 1.284 21.943 1.00 65.69 76 LYS A N 1
ATOM 611 C CA . LYS A 1 76 ? -6.275 2.668 21.446 1.00 65.69 76 LYS A CA 1
ATOM 612 C C . LYS A 1 76 ? -4.869 3.016 20.905 1.00 65.69 76 LYS A C 1
ATOM 614 O O . LYS A 1 76 ? -4.810 3.670 19.866 1.00 65.69 76 LYS A O 1
ATOM 619 N N . PRO A 1 77 ? -3.741 2.615 21.534 1.00 64.75 77 PRO A N 1
ATOM 620 C CA . PRO A 1 77 ? -2.416 2.932 20.993 1.00 64.75 77 PRO A CA 1
ATOM 621 C C . PRO A 1 77 ? -2.075 2.153 19.713 1.00 64.75 77 PRO A C 1
ATOM 623 O O . PRO A 1 77 ? -1.505 2.743 18.798 1.00 64.75 77 PRO A O 1
ATOM 626 N N . ALA A 1 78 ? -2.476 0.879 19.601 1.00 68.56 78 ALA A N 1
ATOM 627 C CA . ALA A 1 78 ? -2.284 0.087 18.376 1.00 68.56 78 ALA A CA 1
ATOM 628 C C . ALA A 1 78 ? -3.091 0.642 17.190 1.00 68.56 78 ALA A C 1
ATOM 630 O O . ALA A 1 78 ? -2.703 0.499 16.034 1.00 68.56 78 ALA A O 1
ATOM 631 N N . TYR A 1 79 ? -4.204 1.309 17.493 1.00 70.62 79 TYR A N 1
ATOM 632 C CA . TYR A 1 79 ? -5.046 1.980 16.517 1.00 70.62 79 TYR A CA 1
ATOM 633 C C . TYR A 1 79 ? -4.410 3.276 15.968 1.00 70.62 79 TYR A C 1
ATOM 635 O O . TYR A 1 79 ? -4.408 3.528 14.762 1.00 70.62 79 TYR A O 1
ATOM 643 N N . ILE A 1 80 ? -3.844 4.116 16.845 1.00 72.12 80 ILE A N 1
ATOM 644 C CA . ILE A 1 80 ? -3.173 5.359 16.424 1.00 72.12 80 ILE A CA 1
ATOM 645 C C . ILE A 1 80 ? -1.955 5.032 15.558 1.00 72.12 80 ILE A C 1
ATOM 647 O O . ILE A 1 80 ? -1.738 5.687 14.540 1.00 72.12 80 ILE A O 1
ATOM 651 N N . SER A 1 81 ? -1.191 3.995 15.916 1.00 73.19 81 SER A N 1
ATOM 652 C CA . SER A 1 81 ? -0.053 3.571 15.101 1.00 73.19 81 SER A CA 1
ATOM 653 C C . SER A 1 81 ? -0.493 3.089 13.719 1.00 73.19 81 SER A C 1
ATOM 655 O O . SER A 1 81 ? 0.123 3.477 12.732 1.00 73.19 81 SER A O 1
ATOM 657 N N . THR A 1 82 ? -1.596 2.339 13.603 1.00 76.88 82 THR A N 1
ATOM 658 C CA . THR A 1 82 ? -2.121 1.920 12.290 1.00 76.88 82 THR A CA 1
ATOM 659 C C . THR A 1 82 ? -2.499 3.107 11.414 1.00 76.88 82 THR A C 1
ATOM 661 O O . THR A 1 82 ? -2.135 3.111 10.241 1.00 76.88 82 THR A O 1
ATOM 664 N N . LEU A 1 83 ? -3.176 4.122 11.970 1.00 77.81 83 LEU A N 1
ATOM 665 C CA . LEU A 1 83 ? -3.540 5.350 11.247 1.00 77.81 83 LEU A CA 1
ATOM 666 C C . LEU A 1 83 ? -2.328 6.048 10.625 1.00 77.81 83 LEU A C 1
ATOM 668 O O . LEU A 1 83 ? -2.392 6.472 9.472 1.00 77.81 83 LEU A O 1
ATOM 672 N N . VAL A 1 84 ? -1.218 6.131 11.361 1.00 84.44 84 VAL A N 1
ATOM 673 C CA . VAL A 1 84 ? 0.024 6.740 10.864 1.00 84.44 84 VAL A CA 1
ATOM 674 C C . VAL A 1 84 ? 0.553 5.989 9.642 1.00 84.44 84 VAL A C 1
ATOM 676 O O . VAL A 1 84 ? 0.995 6.627 8.691 1.00 84.44 84 VAL A O 1
ATOM 679 N N . PHE A 1 85 ? 0.444 4.657 9.616 1.00 83.94 85 PHE A N 1
ATOM 680 C CA . PHE A 1 85 ? 0.916 3.837 8.497 1.00 83.94 85 PHE A CA 1
ATOM 681 C C . PHE A 1 85 ? -0.014 3.827 7.267 1.00 83.94 85 PHE A C 1
ATOM 683 O O . PHE A 1 85 ? 0.419 3.398 6.198 1.00 83.94 85 PHE A O 1
ATOM 690 N N . TYR A 1 86 ? -1.240 4.364 7.340 1.00 83.12 86 TYR A N 1
ATOM 691 C CA . TYR A 1 86 ? -2.058 4.578 6.132 1.00 83.12 86 TYR A CA 1
ATOM 692 C C . TYR A 1 86 ? -1.479 5.652 5.212 1.00 83.12 86 TYR A C 1
ATOM 694 O O . TYR A 1 86 ? -1.628 5.556 3.996 1.00 83.12 86 TYR A O 1
ATOM 702 N N . ILE A 1 87 ? -0.806 6.659 5.772 1.00 84.88 87 ILE A N 1
ATOM 703 C CA . ILE A 1 87 ? -0.200 7.748 4.999 1.00 84.88 87 ILE A CA 1
ATOM 704 C C . ILE A 1 87 ? 0.891 7.213 4.053 1.00 84.88 87 ILE A C 1
ATOM 706 O O . ILE A 1 87 ? 0.733 7.374 2.843 1.00 84.88 87 ILE A O 1
ATOM 710 N N . PRO A 1 88 ? 1.958 6.534 4.530 1.00 84.12 88 PRO A N 1
ATOM 711 C CA . PRO A 1 88 ? 2.978 5.977 3.642 1.00 84.12 88 PRO A CA 1
ATOM 712 C C . PRO A 1 88 ? 2.413 4.899 2.709 1.00 84.12 88 PRO A C 1
ATOM 714 O O . PRO A 1 88 ? 2.867 4.773 1.576 1.00 84.12 88 PRO A O 1
ATOM 717 N N . SER A 1 89 ? 1.380 4.171 3.142 1.00 85.50 89 SER A N 1
ATOM 718 C CA . SER A 1 89 ? 0.671 3.203 2.305 1.00 85.50 89 SER A CA 1
ATOM 719 C C . SER A 1 89 ? 0.004 3.845 1.084 1.00 85.50 89 SER A C 1
ATOM 721 O O . SER A 1 89 ? 0.202 3.395 -0.047 1.00 85.50 89 SER A O 1
ATOM 723 N N . ALA A 1 90 ? -0.763 4.917 1.307 1.00 86.00 90 ALA A N 1
ATOM 724 C CA . ALA A 1 90 ? -1.433 5.665 0.251 1.00 86.00 90 ALA A CA 1
ATOM 725 C C . ALA A 1 90 ? -0.420 6.371 -0.655 1.00 86.00 90 ALA A C 1
ATOM 727 O O . ALA A 1 90 ? -0.548 6.295 -1.874 1.00 86.00 90 ALA A O 1
ATOM 728 N N . LEU A 1 91 ? 0.614 6.984 -0.065 1.00 87.25 91 LEU A N 1
ATOM 729 C CA . LEU A 1 91 ? 1.685 7.642 -0.812 1.00 87.25 91 LEU A CA 1
ATOM 730 C C . LEU A 1 91 ? 2.417 6.663 -1.734 1.00 87.25 91 LEU A C 1
ATOM 732 O O . LEU A 1 91 ? 2.584 6.969 -2.913 1.00 87.25 91 LEU A O 1
ATOM 736 N N . GLY A 1 92 ? 2.784 5.474 -1.247 1.00 84.62 92 GLY A N 1
ATOM 737 C CA . GLY A 1 92 ? 3.421 4.455 -2.084 1.00 84.62 92 GLY A CA 1
ATOM 738 C C . GLY A 1 92 ? 2.515 3.990 -3.223 1.00 84.62 92 GLY A C 1
ATOM 739 O O . GLY A 1 92 ? 2.946 3.973 -4.370 1.00 84.62 92 GLY A O 1
ATOM 740 N N . GLY A 1 93 ? 1.231 3.729 -2.948 1.00 84.19 93 GLY A N 1
ATOM 741 C CA . GLY A 1 93 ? 0.260 3.381 -3.992 1.00 84.19 93 GLY A CA 1
ATOM 742 C C . GLY A 1 93 ? 0.109 4.467 -5.064 1.00 84.19 93 GLY A C 1
ATOM 743 O O . GLY A 1 93 ? 0.052 4.154 -6.249 1.00 84.19 93 GLY A O 1
ATOM 744 N N . THR A 1 94 ? 0.093 5.747 -4.676 1.00 86.44 94 THR A N 1
ATOM 745 C CA . THR A 1 94 ? 0.047 6.866 -5.636 1.00 86.44 94 THR A CA 1
ATOM 746 C C . THR A 1 94 ? 1.355 7.070 -6.396 1.00 86.44 94 THR A C 1
ATOM 748 O O . THR A 1 94 ? 1.318 7.466 -7.560 1.00 86.44 94 THR A O 1
ATOM 751 N N . PHE A 1 95 ? 2.499 6.785 -5.769 1.00 86.69 95 PHE A N 1
ATOM 752 C CA . PHE A 1 95 ? 3.809 6.889 -6.406 1.00 86.69 95 PHE A CA 1
ATOM 753 C C . PHE A 1 95 ? 3.921 5.915 -7.583 1.00 86.69 95 PHE A C 1
ATOM 755 O O . PHE A 1 95 ? 4.229 6.347 -8.692 1.00 86.69 95 PHE A O 1
ATOM 762 N N . PHE A 1 96 ? 3.579 4.640 -7.372 1.00 83.25 96 PHE A N 1
ATOM 763 C CA . PHE A 1 96 ? 3.593 3.626 -8.436 1.00 83.25 96 PHE A CA 1
ATOM 764 C C . PHE A 1 96 ? 2.600 3.928 -9.568 1.00 83.25 96 PHE A C 1
ATOM 766 O O . PHE A 1 96 ? 2.833 3.565 -10.714 1.00 83.25 96 PHE A O 1
ATOM 773 N N . LEU A 1 97 ? 1.517 4.655 -9.277 1.00 84.00 97 LEU A N 1
ATOM 774 C CA . LEU A 1 97 ? 0.497 4.989 -10.273 1.00 84.00 97 LEU A CA 1
ATOM 775 C C . LEU A 1 97 ? 0.901 6.163 -11.182 1.00 84.00 97 LEU A C 1
ATOM 777 O O . LEU A 1 97 ? 0.596 6.144 -12.373 1.00 84.00 97 LEU A O 1
ATOM 781 N N . PHE A 1 98 ? 1.559 7.193 -10.638 1.00 82.19 98 PHE A N 1
ATOM 782 C CA . PHE A 1 98 ? 1.776 8.458 -11.359 1.00 82.19 98 PHE A CA 1
ATOM 783 C C . PHE A 1 98 ? 3.237 8.850 -11.575 1.00 82.19 98 PHE A C 1
ATOM 785 O O . PHE A 1 98 ? 3.516 9.601 -12.505 1.00 82.19 98 PHE A O 1
ATOM 792 N N . TRP A 1 99 ? 4.154 8.409 -10.713 1.00 80.12 99 TRP A N 1
ATOM 793 C CA . TRP A 1 99 ? 5.528 8.924 -10.672 1.00 80.12 99 TRP A CA 1
ATOM 794 C C . TRP A 1 99 ? 6.568 7.936 -11.218 1.00 80.12 99 TRP A C 1
ATOM 796 O O . TRP A 1 99 ? 7.746 8.268 -11.329 1.00 80.12 99 TRP A O 1
ATOM 806 N N . GLN A 1 100 ? 6.153 6.721 -11.573 1.00 77.94 100 GLN A N 1
ATOM 807 C CA . GLN A 1 100 ? 7.045 5.722 -12.149 1.00 77.94 100 GLN A CA 1
ATOM 808 C C . GLN A 1 100 ? 7.461 6.089 -13.583 1.00 77.94 100 GLN A C 1
ATOM 810 O O . GLN A 1 100 ? 6.674 6.657 -14.341 1.00 77.94 100 GLN A O 1
ATOM 815 N N . SER A 1 101 ? 8.684 5.720 -13.983 1.00 74.12 101 SER A N 1
ATOM 816 C CA . SER A 1 101 ? 9.228 6.079 -15.307 1.00 74.12 101 SER A CA 1
ATOM 817 C C . SER A 1 101 ? 8.442 5.454 -16.466 1.00 74.12 101 SER A C 1
ATOM 819 O O . SER A 1 101 ? 8.260 6.075 -17.511 1.00 74.12 101 SER A O 1
ATOM 821 N N . PHE A 1 102 ? 7.955 4.226 -16.277 1.00 77.50 102 PHE A N 1
ATOM 822 C CA . PHE A 1 102 ? 7.077 3.540 -17.219 1.00 77.50 102 PHE A CA 1
ATOM 823 C C . PHE A 1 102 ? 5.926 2.910 -16.451 1.00 77.50 102 PHE A C 1
ATOM 825 O O . PHE A 1 102 ? 6.147 1.964 -15.705 1.00 77.50 102 PHE A O 1
ATOM 832 N N . VAL A 1 103 ? 4.708 3.402 -16.654 1.00 80.19 103 VAL A N 1
ATOM 833 C CA . VAL A 1 103 ? 3.509 2.851 -16.012 1.00 80.19 103 VAL A CA 1
ATOM 834 C C . VAL A 1 103 ? 2.829 1.882 -16.977 1.00 80.19 103 VAL A C 1
AT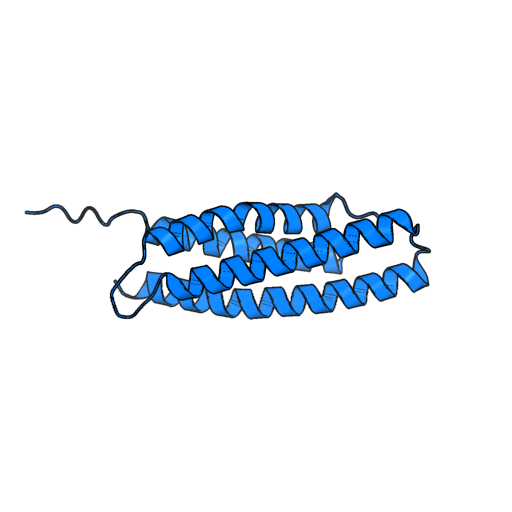OM 836 O O . VAL A 1 103 ? 2.410 2.265 -18.072 1.00 80.19 103 VAL A O 1
ATOM 839 N N . THR A 1 104 ? 2.725 0.612 -16.596 1.00 83.75 104 THR A N 1
ATOM 840 C CA . THR A 1 104 ? 2.022 -0.414 -17.378 1.00 83.75 104 THR A CA 1
ATOM 841 C C . THR A 1 104 ? 0.542 -0.473 -17.005 1.00 83.75 104 THR A C 1
ATOM 843 O O . THR A 1 104 ? 0.137 -0.120 -15.901 1.00 83.75 104 THR A O 1
ATOM 846 N N . GLN A 1 105 ? -0.301 -0.964 -17.920 1.00 86.94 105 GLN A N 1
ATOM 847 C CA . GLN A 1 105 ? -1.744 -1.092 -17.664 1.00 86.94 105 GLN A CA 1
ATOM 848 C C . GLN A 1 105 ? -2.054 -1.992 -16.459 1.00 86.94 105 GLN A C 1
ATOM 850 O O . GLN A 1 105 ? -3.021 -1.748 -15.742 1.00 86.94 105 GLN A O 1
ATOM 855 N N . ILE A 1 106 ? -1.229 -3.019 -16.231 1.00 86.12 106 ILE A N 1
ATOM 856 C CA . ILE A 1 106 ? -1.392 -3.941 -15.106 1.00 86.12 106 ILE A CA 1
ATOM 857 C C . ILE A 1 106 ? -1.167 -3.201 -13.780 1.00 86.12 106 ILE A C 1
ATOM 859 O O . ILE A 1 106 ? -1.979 -3.359 -12.872 1.00 86.12 106 ILE A O 1
ATOM 863 N N . GLU A 1 107 ? -0.145 -2.346 -13.696 1.00 86.50 107 GLU A N 1
ATOM 864 C CA . GLU A 1 107 ? 0.169 -1.553 -12.494 1.00 86.50 107 GLU A CA 1
ATOM 865 C C . GLU A 1 107 ? -0.943 -0.572 -12.160 1.00 86.50 107 GLU A C 1
ATOM 867 O O . GLU A 1 107 ? -1.353 -0.462 -11.009 1.00 86.50 107 GLU A O 1
ATOM 872 N N . VAL A 1 108 ? -1.522 0.080 -13.171 1.00 88.00 108 VAL A N 1
ATOM 873 C CA . VAL A 1 108 ? -2.670 0.971 -12.954 1.00 88.00 108 VAL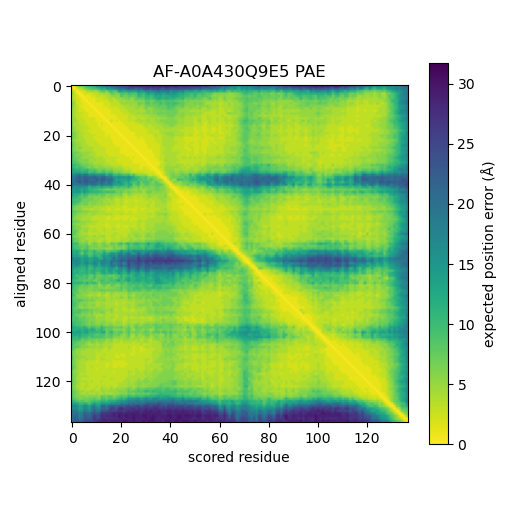 A CA 1
ATOM 874 C C . VAL A 1 108 ? -3.813 0.221 -12.271 1.00 88.00 108 VAL A C 1
ATOM 876 O O . VAL A 1 108 ? -4.388 0.719 -11.301 1.00 88.00 108 VAL A O 1
ATOM 879 N N . VAL A 1 109 ? -4.141 -0.984 -12.745 1.00 90.31 109 VAL A N 1
ATOM 880 C CA . VAL A 1 109 ? -5.229 -1.794 -12.179 1.00 90.31 109 VAL A CA 1
ATOM 881 C C . VAL A 1 109 ? -4.893 -2.250 -10.759 1.00 90.31 109 VAL A C 1
ATOM 883 O O . VAL A 1 109 ? -5.741 -2.158 -9.865 1.00 90.31 109 VAL A O 1
ATOM 886 N N . THR A 1 110 ? -3.673 -2.723 -10.519 1.00 88.88 110 THR A N 1
ATOM 887 C CA . THR A 1 110 ? -3.283 -3.293 -9.225 1.00 88.88 110 THR A CA 1
ATOM 888 C C . THR A 1 110 ? -3.075 -2.215 -8.168 1.00 88.88 110 THR A C 1
ATOM 890 O O . THR A 1 110 ? -3.624 -2.356 -7.074 1.00 88.88 110 THR A O 1
ATOM 893 N N . CYS A 1 111 ? -2.425 -1.095 -8.494 1.00 89.44 111 CYS A N 1
ATOM 894 C CA . CYS A 1 111 ? -2.315 0.072 -7.615 1.00 89.44 111 CYS A CA 1
ATOM 895 C C . CYS A 1 111 ? -3.687 0.674 -7.291 1.00 89.44 111 CYS A C 1
ATOM 897 O O . CYS A 1 111 ? -3.955 0.988 -6.131 1.00 89.44 111 CYS A O 1
ATOM 899 N N . SER A 1 112 ? -4.589 0.790 -8.273 1.00 88.56 112 SER A N 1
ATOM 900 C CA . SER A 1 112 ? -5.948 1.296 -8.023 1.00 88.56 112 SER A CA 1
ATOM 901 C C . SER A 1 112 ? -6.725 0.371 -7.088 1.00 88.56 112 SER A C 1
ATOM 903 O O . SER A 1 112 ? -7.351 0.833 -6.135 1.00 88.56 112 SER A O 1
ATOM 905 N N . THR A 1 113 ? -6.640 -0.944 -7.309 1.00 89.25 113 THR A N 1
ATOM 906 C CA . THR A 1 113 ? -7.287 -1.942 -6.444 1.00 89.25 113 THR A CA 1
ATOM 907 C C . THR A 1 113 ? -6.744 -1.865 -5.016 1.00 89.25 113 THR A C 1
ATOM 909 O O . THR A 1 113 ? -7.516 -1.857 -4.055 1.00 89.25 113 THR A O 1
ATOM 912 N N . LEU A 1 114 ? -5.424 -1.746 -4.869 1.00 89.38 114 LEU A N 1
ATOM 913 C CA . LEU A 1 114 ? -4.745 -1.614 -3.583 1.00 89.38 114 LEU A CA 1
ATOM 914 C C . LEU A 1 114 ? -5.181 -0.345 -2.837 1.00 89.38 114 LEU A C 1
ATOM 916 O O . LEU A 1 114 ? -5.527 -0.416 -1.658 1.00 89.38 114 LEU A O 1
ATOM 920 N N . LEU A 1 115 ? -5.249 0.796 -3.530 1.00 88.88 115 LEU A N 1
ATOM 921 C CA . LEU A 1 115 ? -5.738 2.061 -2.976 1.00 88.88 115 LEU A CA 1
ATOM 922 C C . LEU A 1 115 ? -7.207 1.969 -2.551 1.00 88.88 115 LEU A C 1
ATOM 924 O O . LEU A 1 115 ? -7.551 2.426 -1.461 1.00 88.88 115 LEU A O 1
ATOM 928 N N . CYS A 1 116 ? -8.070 1.329 -3.345 1.00 89.88 116 CYS A N 1
ATOM 929 C CA . CYS A 1 116 ? -9.464 1.093 -2.964 1.00 89.88 116 CYS A CA 1
ATOM 930 C C . CYS A 1 116 ? -9.570 0.267 -1.675 1.00 89.88 116 CYS A C 1
ATOM 932 O O . CYS A 1 116 ? -10.322 0.635 -0.770 1.00 89.88 116 CYS A O 1
ATOM 934 N N . PHE A 1 117 ? -8.798 -0.816 -1.553 1.00 88.06 117 PHE A N 1
ATOM 935 C CA . PHE A 1 117 ? -8.758 -1.625 -0.331 1.00 88.06 117 PHE A CA 1
ATOM 936 C C . PHE A 1 117 ? -8.236 -0.835 0.870 1.00 88.06 117 PHE A C 1
ATOM 938 O O . PHE A 1 117 ? -8.794 -0.941 1.963 1.00 88.06 117 PHE A O 1
ATOM 945 N N . ASN A 1 118 ? -7.218 -0.002 0.663 1.00 87.38 118 ASN A N 1
ATOM 946 C CA . ASN A 1 118 ? -6.671 0.863 1.699 1.00 87.38 118 ASN A CA 1
ATOM 947 C C . ASN A 1 118 ? -7.714 1.885 2.188 1.00 87.38 118 ASN A C 1
ATOM 949 O O . ASN A 1 118 ? -7.900 2.056 3.390 1.00 87.38 118 ASN A O 1
ATOM 953 N N . CYS A 1 119 ? -8.476 2.493 1.273 1.00 87.44 119 CYS A N 1
ATOM 954 C CA . CYS A 1 119 ? -9.590 3.384 1.607 1.00 87.44 119 CYS A CA 1
ATOM 955 C C . CYS A 1 119 ? -10.695 2.665 2.395 1.00 87.44 119 CYS A C 1
ATOM 957 O O . CYS A 1 119 ? -11.193 3.199 3.384 1.00 87.44 119 CYS A O 1
ATOM 959 N N . LEU A 1 120 ? -11.070 1.443 2.004 1.00 87.12 120 LEU A N 1
ATOM 960 C CA . LEU A 1 120 ? -12.069 0.651 2.732 1.00 87.12 120 LEU A CA 1
ATOM 961 C C . LEU A 1 120 ? -11.599 0.292 4.147 1.00 87.12 120 LEU A C 1
ATOM 963 O O . LEU A 1 120 ? -12.375 0.388 5.103 1.00 87.12 120 LEU A O 1
ATOM 967 N N . GLN A 1 121 ? -10.330 -0.093 4.297 1.00 83.50 121 GLN A N 1
ATOM 968 C CA . GLN A 1 121 ? -9.730 -0.365 5.602 1.00 83.50 121 GLN A CA 1
ATOM 969 C C . GLN A 1 121 ? -9.675 0.897 6.478 1.00 83.50 121 GLN A C 1
ATOM 971 O O . GLN A 1 121 ? -10.008 0.825 7.659 1.00 83.50 121 GLN A O 1
ATOM 976 N N . PHE A 1 122 ? -9.366 2.057 5.897 1.00 83.62 122 PHE A N 1
ATOM 977 C CA . PHE A 1 122 ? -9.373 3.344 6.594 1.00 83.62 122 PHE A CA 1
ATOM 978 C C . PHE A 1 122 ? -10.781 3.761 7.048 1.00 83.62 122 PHE A C 1
ATOM 980 O O . PHE A 1 122 ? -10.988 4.177 8.185 1.00 83.62 122 PHE A O 1
ATOM 987 N N . ILE A 1 123 ? -11.796 3.609 6.193 1.00 85.00 123 ILE A N 1
ATOM 988 C CA . ILE A 1 123 ? -13.187 3.927 6.556 1.00 85.00 123 ILE A CA 1
ATOM 989 C C . ILE A 1 123 ? -13.665 3.001 7.676 1.00 85.00 123 ILE A C 1
ATOM 991 O O . ILE A 1 123 ? -14.236 3.459 8.666 1.00 85.00 123 ILE A O 1
ATOM 995 N N . THR A 1 124 ? -13.416 1.696 7.552 1.00 78.19 124 THR A N 1
ATOM 996 C CA . THR A 1 124 ? -13.808 0.737 8.594 1.00 78.19 124 THR A CA 1
ATOM 997 C C . THR A 1 124 ? -13.048 0.967 9.890 1.00 78.19 124 THR A C 1
ATOM 999 O O . THR A 1 124 ? -13.655 0.876 10.956 1.00 78.19 124 THR A O 1
ATOM 1002 N N . SER A 1 125 ? -11.766 1.337 9.832 1.00 74.69 125 SER A N 1
ATOM 1003 C CA . SER A 1 125 ? -11.027 1.720 11.029 1.00 74.69 125 SER A CA 1
ATOM 1004 C C . SER A 1 125 ? -11.646 2.965 11.665 1.00 74.69 125 SER A C 1
ATOM 1006 O O . SER A 1 125 ? -11.797 2.985 12.885 1.00 74.69 125 SER A O 1
ATOM 1008 N N . LEU A 1 126 ? -12.031 3.996 10.906 1.00 76.44 126 LEU A N 1
ATOM 1009 C CA . LEU A 1 126 ? -12.664 5.205 11.454 1.00 76.44 126 LEU A CA 1
ATOM 1010 C C . LEU A 1 126 ? -14.007 4.908 12.134 1.00 76.44 126 LEU A C 1
ATOM 1012 O O . LEU A 1 126 ? -14.262 5.405 13.231 1.00 76.44 126 LEU A O 1
ATOM 1016 N N . VAL A 1 127 ? -14.843 4.063 11.525 1.00 74.75 127 VAL A N 1
ATOM 1017 C CA . VAL A 1 127 ? -16.148 3.660 12.082 1.00 74.75 127 VAL A CA 1
ATOM 1018 C C . VAL A 1 127 ? -15.997 2.946 13.429 1.00 74.75 127 VAL A C 1
ATOM 1020 O O . VAL A 1 127 ? -16.862 3.085 14.290 1.00 74.75 127 VAL A O 1
ATOM 1023 N N . VAL A 1 128 ? -14.893 2.224 13.647 1.00 67.38 128 VAL A N 1
ATOM 1024 C CA . VAL A 1 128 ? -14.580 1.595 14.941 1.00 67.38 128 VAL A CA 1
ATOM 1025 C C . VAL A 1 128 ? -14.210 2.629 16.017 1.00 67.38 128 VAL A C 1
ATOM 1027 O O . VAL A 1 128 ? -14.497 2.390 17.189 1.00 67.38 128 VAL A O 1
ATOM 1030 N N . ILE A 1 129 ? -13.616 3.780 15.656 1.00 63.12 129 ILE A N 1
ATOM 1031 C CA . ILE A 1 129 ? -13.282 4.841 16.629 1.00 63.12 129 ILE A CA 1
ATOM 1032 C C . ILE A 1 129 ? -14.524 5.568 17.100 1.00 63.12 129 ILE A C 1
ATOM 1034 O O . ILE A 1 129 ? -14.595 5.884 18.288 1.00 63.12 129 ILE A O 1
ATOM 1038 N N . ILE A 1 130 ? -15.432 5.918 16.172 1.00 60.88 130 ILE A N 1
ATOM 1039 C CA . ILE A 1 130 ? -16.576 6.776 16.484 1.00 60.88 130 ILE A CA 1
ATOM 1040 C C . ILE A 1 130 ? -17.310 6.095 17.634 1.00 60.88 130 ILE A C 1
ATOM 1042 O O . ILE A 1 130 ? -17.904 5.030 17.431 1.00 60.88 130 ILE A O 1
ATOM 1046 N N . PRO A 1 131 ? -17.240 6.654 18.858 1.00 52.88 131 PRO A N 1
ATOM 1047 C CA . PRO A 1 131 ? -17.858 6.015 19.989 1.00 52.88 131 PRO A CA 1
ATOM 1048 C C . PRO A 1 131 ? -19.327 5.920 19.624 1.00 52.88 131 PRO A C 1
ATOM 1050 O O . PRO A 1 131 ? -19.938 6.929 19.259 1.00 52.88 131 PRO A O 1
ATOM 1053 N N . ASN A 1 132 ? -19.906 4.725 19.733 1.00 47.66 132 ASN A N 1
ATOM 1054 C CA . ASN A 1 132 ? -21.334 4.656 19.962 1.00 47.66 132 ASN A CA 1
ATOM 1055 C C . ASN A 1 132 ? -21.562 5.505 21.214 1.00 47.66 132 ASN A C 1
ATOM 1057 O O . ASN A 1 132 ? -21.350 5.032 22.331 1.00 47.66 132 ASN A O 1
ATOM 1061 N N . ARG A 1 133 ? -21.944 6.776 21.041 1.00 44.50 133 ARG A N 1
ATOM 1062 C CA . ARG A 1 133 ? -22.613 7.556 22.073 1.00 44.50 133 ARG A CA 1
ATOM 1063 C C . ARG A 1 133 ? -23.953 6.865 22.278 1.00 44.50 133 ARG A C 1
ATOM 1065 O O . ARG A 1 133 ? -24.992 7.342 21.835 1.00 44.50 133 ARG A O 1
ATOM 1072 N N . LYS A 1 134 ? -23.930 5.685 22.893 1.00 42.44 134 LYS A N 1
ATOM 1073 C CA . LYS A 1 134 ? -25.122 5.111 23.473 1.00 42.44 134 LYS A CA 1
ATOM 1074 C C . LYS A 1 134 ? -25.360 5.968 24.704 1.00 42.44 134 LYS A C 1
ATOM 1076 O O . LYS A 1 134 ? -24.629 5.879 25.684 1.00 42.44 134 LYS A O 1
ATOM 1081 N N . ASN A 1 135 ? -26.277 6.907 24.524 1.00 37.78 135 ASN A N 1
ATOM 1082 C CA . ASN A 1 135 ? -26.813 7.788 25.540 1.00 37.78 135 ASN A CA 1
ATOM 1083 C C . ASN A 1 135 ? -27.011 6.995 26.849 1.00 37.78 135 ASN A C 1
ATOM 1085 O O . ASN A 1 135 ? -27.721 5.984 26.804 1.00 37.78 135 ASN A O 1
ATOM 1089 N N . PRO A 1 136 ? -26.359 7.364 27.966 1.00 43.59 136 PRO A N 1
ATOM 1090 C CA . PRO A 1 136 ? -26.704 6.805 29.261 1.00 43.59 136 PRO A CA 1
ATOM 1091 C C . PRO A 1 136 ? -28.056 7.404 29.662 1.00 43.59 136 PRO A C 1
ATOM 1093 O O . PRO A 1 136 ? -28.112 8.528 30.153 1.00 43.59 136 PRO A O 1
ATOM 1096 N N . ASN A 1 137 ? -29.135 6.673 29.381 1.00 37.22 137 ASN A N 1
ATOM 1097 C CA . ASN A 1 137 ? -30.405 6.840 30.083 1.00 37.22 137 ASN A CA 1
ATOM 1098 C C . ASN A 1 137 ? -30.468 5.789 31.186 1.00 37.22 137 ASN A C 1
ATOM 1100 O O . ASN A 1 137 ? -30.223 4.605 30.849 1.00 37.22 137 ASN A O 1
#